Protein AF-A0A7C1BN19-F1 (afdb_monomer_lite)

Radius of gyration: 13.9 Å; chains: 1; bounding box: 36×31×37 Å

Structure (mmCIF, N/CA/C/O backbone):
data_AF-A0A7C1BN19-F1
#
_entry.id   AF-A0A7C1BN19-F1
#
loop_
_atom_site.group_PDB
_atom_site.id
_atom_site.type_symbol
_atom_site.label_atom_id
_atom_site.label_alt_id
_atom_site.label_comp_id
_atom_site.label_asym_id
_atom_site.label_entity_id
_atom_site.label_seq_id
_atom_site.pdbx_PDB_ins_code
_atom_site.Cartn_x
_atom_site.Cartn_y
_atom_site.Cartn_z
_atom_site.occupancy
_atom_site.B_iso_or_equiv
_atom_site.auth_seq_id
_atom_site.auth_comp_id
_atom_site.auth_asym_id
_atom_site.auth_atom_id
_atom_site.pdbx_PDB_model_num
ATOM 1 N N . MET A 1 1 ? -19.139 8.145 21.903 1.00 88.00 1 MET A N 1
ATOM 2 C CA . MET A 1 1 ? -19.132 6.724 21.474 1.00 88.00 1 MET A CA 1
ATOM 3 C C . MET A 1 1 ? -17.906 6.469 20.615 1.00 88.00 1 MET A C 1
ATOM 5 O O . MET A 1 1 ? -17.614 7.304 19.768 1.00 88.00 1 MET A O 1
ATOM 9 N N . LYS A 1 2 ? -17.200 5.350 20.808 1.00 92.94 2 LYS A N 1
ATOM 10 C CA . LYS A 1 2 ? -16.120 4.931 19.899 1.00 92.94 2 LYS A CA 1
ATOM 11 C C . LYS A 1 2 ? -16.740 4.174 18.721 1.00 92.94 2 LYS A C 1
ATOM 13 O O . LYS A 1 2 ? -17.594 3.322 18.941 1.00 92.94 2 LYS A O 1
ATOM 18 N N . ARG A 1 3 ? -16.347 4.514 17.493 1.00 96.12 3 ARG A N 1
ATOM 19 C CA . ARG A 1 3 ? -16.803 3.862 16.255 1.00 96.12 3 ARG A CA 1
ATOM 20 C C . ARG A 1 3 ? -15.619 3.146 15.617 1.00 96.12 3 ARG A C 1
ATOM 22 O O . ARG A 1 3 ? -14.501 3.645 15.699 1.00 96.12 3 ARG A O 1
ATOM 29 N N . VAL A 1 4 ? -15.873 1.997 15.001 1.00 96.19 4 VAL A N 1
ATOM 30 C CA . VAL A 1 4 ? -14.849 1.182 14.340 1.00 96.19 4 VAL A CA 1
ATOM 31 C C . VAL A 1 4 ? -15.244 0.993 12.883 1.00 96.19 4 VAL A C 1
ATOM 33 O O . VAL A 1 4 ? -16.377 0.618 12.597 1.00 96.19 4 VAL A O 1
ATOM 36 N N . LEU A 1 5 ? -14.297 1.247 11.982 1.00 95.44 5 LEU A N 1
ATOM 37 C CA . LEU A 1 5 ? -14.380 0.899 10.568 1.00 95.44 5 LEU A CA 1
ATOM 38 C C . LEU A 1 5 ? -13.321 -0.170 10.287 1.00 95.44 5 LEU A C 1
ATOM 40 O O . LEU A 1 5 ? -12.140 0.063 10.537 1.00 95.44 5 LEU A O 1
ATOM 44 N N . CYS A 1 6 ? -13.739 -1.333 9.788 1.00 96.19 6 CYS A N 1
ATOM 45 C CA . CYS A 1 6 ? -12.842 -2.415 9.391 1.00 96.19 6 CYS A CA 1
ATOM 46 C C . CYS A 1 6 ? -12.939 -2.612 7.878 1.00 96.19 6 CYS A C 1
ATOM 48 O O . CYS A 1 6 ? -14.024 -2.856 7.356 1.00 96.19 6 CYS A O 1
ATOM 50 N N . VAL A 1 7 ? -11.805 -2.488 7.187 1.00 94.69 7 VAL A N 1
ATOM 51 C CA . VAL A 1 7 ? -11.698 -2.699 5.740 1.00 94.69 7 VAL A CA 1
ATOM 52 C C . VAL A 1 7 ? -10.814 -3.916 5.513 1.00 94.69 7 VAL A C 1
ATOM 54 O O . VAL A 1 7 ? -9.647 -3.916 5.902 1.00 94.69 7 VAL A O 1
ATOM 57 N N . ILE A 1 8 ? -11.376 -4.948 4.889 1.00 93.19 8 ILE A N 1
ATOM 58 C CA . ILE A 1 8 ? -10.653 -6.147 4.466 1.00 93.19 8 ILE A CA 1
ATOM 59 C C . ILE A 1 8 ? -10.617 -6.121 2.944 1.00 93.19 8 ILE A C 1
ATOM 61 O O . ILE A 1 8 ? -11.660 -6.036 2.301 1.00 93.19 8 ILE A O 1
ATOM 65 N N . VAL A 1 9 ? -9.414 -6.174 2.380 1.00 90.62 9 VAL A N 1
ATOM 66 C CA . VAL A 1 9 ? -9.207 -6.203 0.932 1.00 90.62 9 VAL A CA 1
ATOM 67 C C . VAL A 1 9 ? -8.694 -7.582 0.558 1.00 90.62 9 VAL A C 1
ATOM 69 O O . VAL A 1 9 ? -7.608 -7.976 0.987 1.00 90.62 9 VAL A O 1
ATOM 72 N N . ASP A 1 10 ? -9.483 -8.318 -0.218 1.00 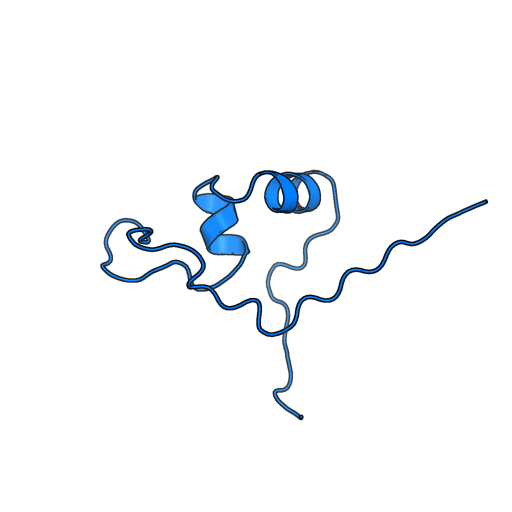88.94 10 ASP A N 1
ATOM 73 C CA . ASP A 1 10 ? -9.061 -9.610 -0.746 1.00 88.94 10 ASP A CA 1
ATOM 74 C C . ASP A 1 10 ? -8.028 -9.426 -1.867 1.00 88.94 10 ASP A C 1
ATOM 76 O O . ASP A 1 10 ? -8.100 -8.478 -2.650 1.00 88.94 10 ASP A O 1
ATOM 80 N N . ARG A 1 11 ? -7.050 -10.334 -1.922 1.00 83.25 11 ARG A N 1
ATOM 81 C CA . ARG A 1 11 ? -5.961 -10.361 -2.912 1.00 83.25 11 ARG A CA 1
ATOM 82 C C . ARG A 1 11 ? -5.288 -9.003 -3.138 1.00 83.25 11 ARG A C 1
ATOM 84 O O . ARG A 1 11 ? -5.071 -8.579 -4.269 1.00 83.25 11 ARG A O 1
ATOM 91 N N . LEU A 1 12 ? -4.886 -8.348 -2.050 1.00 87.06 12 LEU A N 1
ATOM 92 C CA . LEU A 1 12 ? -4.076 -7.127 -2.076 1.00 87.06 12 LEU A CA 1
ATOM 93 C C . LEU A 1 12 ? -2.620 -7.423 -2.530 1.00 87.06 12 LEU A C 1
ATOM 95 O O . LEU A 1 12 ? -1.669 -7.295 -1.760 1.00 87.06 12 LEU A O 1
ATOM 99 N N . THR A 1 13 ? -2.451 -7.882 -3.775 1.00 74.56 13 THR A N 1
ATOM 100 C CA . THR A 1 13 ? -1.181 -8.314 -4.399 1.00 74.56 13 THR A CA 1
ATOM 101 C C . THR A 1 13 ? -0.314 -7.135 -4.818 1.00 74.56 13 THR A C 1
ATOM 103 O O . THR A 1 13 ? -0.865 -6.141 -5.243 1.00 74.56 13 THR A O 1
ATOM 106 N N . GLY A 1 14 ? 1.014 -7.237 -4.837 1.00 73.44 14 GLY A N 1
ATOM 107 C CA . GLY A 1 14 ? 1.915 -6.130 -5.201 1.00 73.44 14 GLY A CA 1
ATOM 108 C C . GLY A 1 14 ? 1.890 -5.585 -6.635 1.00 73.44 14 GLY A C 1
ATOM 109 O O . GLY A 1 14 ? 2.709 -4.742 -6.952 1.00 73.44 14 GLY A O 1
ATOM 110 N N . HIS A 1 15 ? 1.018 -6.021 -7.536 1.00 82.12 15 HIS A N 1
ATOM 111 C CA . HIS A 1 15 ? 1.081 -5.613 -8.949 1.00 82.12 15 HIS A CA 1
ATOM 112 C C . HIS A 1 15 ? -0.114 -4.721 -9.309 1.00 82.12 15 HIS A C 1
ATOM 114 O O . HIS A 1 15 ? -0.977 -5.105 -10.088 1.00 82.12 15 HIS A O 1
ATOM 120 N N . TRP A 1 16 ? -0.215 -3.554 -8.670 1.0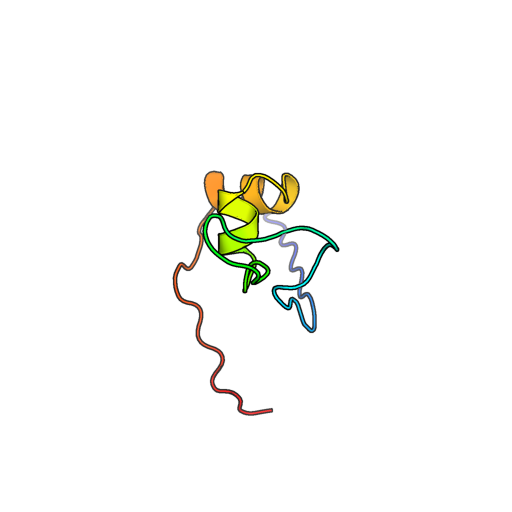0 85.19 16 TRP A N 1
ATOM 121 C CA . TRP A 1 16 ? -1.383 -2.664 -8.754 1.00 85.19 16 TRP A CA 1
ATOM 122 C C . TRP A 1 16 ? -1.431 -1.754 -9.981 1.00 85.19 16 TRP A C 1
ATOM 124 O O . TRP A 1 16 ? -2.504 -1.260 -10.311 1.00 85.19 16 TRP A O 1
ATOM 134 N N . ALA A 1 17 ? -0.294 -1.479 -10.618 1.00 84.06 17 ALA A N 1
ATOM 135 C CA . ALA A 1 17 ? -0.214 -0.523 -11.717 1.00 84.06 17 ALA A CA 1
ATOM 136 C C . ALA A 1 17 ? 0.837 -0.947 -12.743 1.00 84.06 17 ALA A C 1
ATOM 138 O O . ALA A 1 17 ? 1.957 -1.315 -12.378 1.00 84.06 17 ALA A O 1
ATOM 139 N N . GLU A 1 18 ? 0.470 -0.868 -14.021 1.00 85.88 18 GLU A N 1
ATOM 140 C CA . GLU A 1 18 ? 1.382 -1.112 -15.135 1.00 85.88 18 GLU A CA 1
ATOM 141 C C . GLU A 1 18 ? 2.515 -0.080 -15.157 1.00 85.88 18 GLU A C 1
ATOM 143 O O . GLU A 1 18 ? 2.335 1.087 -14.810 1.00 85.88 18 GLU A O 1
ATOM 148 N N . GLY A 1 19 ? 3.711 -0.525 -15.547 1.00 87.50 19 GLY A N 1
ATOM 149 C CA . GLY A 1 19 ? 4.888 0.339 -15.667 1.00 87.50 19 GLY A CA 1
ATOM 150 C C . GLY A 1 19 ? 5.539 0.754 -14.343 1.00 87.50 19 GLY A C 1
ATOM 151 O O . GLY A 1 19 ? 6.624 1.332 -14.373 1.00 87.50 19 GLY A O 1
ATOM 152 N N . VAL A 1 20 ? 4.951 0.431 -13.186 1.00 89.88 20 VAL A N 1
ATOM 153 C CA . VAL A 1 20 ? 5.573 0.699 -11.881 1.00 89.88 20 VAL A CA 1
ATOM 154 C C . VAL A 1 20 ? 6.583 -0.393 -11.550 1.00 89.88 20 VAL A C 1
ATOM 156 O O . VAL A 1 20 ? 6.225 -1.565 -11.432 1.00 89.88 20 VAL A O 1
ATOM 159 N N . LYS A 1 21 ? 7.839 0.007 -11.351 1.00 90.38 21 LYS A N 1
ATOM 160 C CA . LYS A 1 21 ? 8.965 -0.883 -11.053 1.00 90.38 21 LYS A CA 1
ATOM 161 C C . LYS A 1 21 ? 9.741 -0.397 -9.833 1.00 90.38 21 LYS A C 1
ATOM 163 O O . LYS A 1 21 ? 9.757 0.797 -9.538 1.00 90.38 21 LYS A O 1
ATOM 168 N N . ILE A 1 22 ? 10.382 -1.326 -9.129 1.00 88.44 22 ILE A N 1
ATOM 169 C CA . ILE A 1 22 ? 11.374 -1.000 -8.100 1.00 88.44 22 ILE A CA 1
ATOM 170 C C . ILE A 1 22 ? 12.656 -0.556 -8.811 1.00 88.44 22 ILE A C 1
ATOM 172 O O . ILE A 1 22 ? 13.109 -1.230 -9.737 1.00 88.44 22 ILE A O 1
ATOM 176 N N . GLU A 1 23 ? 13.240 0.557 -8.367 1.00 87.62 23 GLU A N 1
ATOM 177 C CA . GLU A 1 23 ? 14.487 1.094 -8.917 1.00 87.62 23 GLU A CA 1
ATOM 178 C C . GLU A 1 23 ? 15.593 0.025 -8.975 1.00 87.62 23 GLU A C 1
ATOM 180 O O . GLU A 1 23 ? 15.791 -0.745 -8.035 1.00 87.62 23 GLU A O 1
ATOM 185 N N . GLY A 1 24 ? 16.296 -0.043 -10.109 1.00 90.19 24 GLY A N 1
ATOM 186 C CA . GLY A 1 24 ? 17.345 -1.038 -10.346 1.00 90.19 24 GLY A CA 1
ATOM 187 C C . GLY A 1 24 ? 16.836 -2.441 -10.696 1.00 90.19 24 GLY A C 1
ATOM 188 O O . GLY A 1 24 ? 17.644 -3.362 -10.805 1.00 90.19 24 GLY A O 1
ATOM 189 N N . THR A 1 25 ? 15.525 -2.627 -10.889 1.00 89.00 25 THR A N 1
ATOM 190 C CA . THR A 1 25 ? 14.934 -3.911 -11.291 1.00 89.00 25 THR A CA 1
ATOM 191 C C . THR A 1 25 ? 13.852 -3.730 -12.357 1.00 89.00 25 THR A C 1
ATOM 193 O O . THR A 1 25 ? 13.257 -2.663 -12.488 1.00 89.00 25 THR A O 1
ATOM 196 N N . ASP A 1 26 ? 13.526 -4.811 -13.066 1.00 89.62 26 ASP A N 1
ATOM 197 C CA . ASP A 1 26 ? 12.330 -4.881 -13.916 1.00 89.62 26 ASP A CA 1
ATOM 198 C C . ASP A 1 26 ? 11.083 -5.382 -13.176 1.00 89.62 26 ASP A C 1
ATOM 200 O O . ASP A 1 26 ? 10.044 -5.634 -13.790 1.00 89.62 26 ASP A O 1
ATOM 204 N N . LEU A 1 27 ? 11.174 -5.526 -11.852 1.00 90.50 27 LEU A N 1
ATOM 205 C CA . LEU A 1 27 ? 10.123 -6.108 -11.036 1.00 90.50 27 LEU A CA 1
ATOM 206 C C . LEU A 1 27 ? 9.200 -5.018 -10.473 1.00 90.50 27 LEU A C 1
ATOM 208 O O . LEU A 1 27 ? 9.676 -3.973 -10.020 1.00 90.50 27 LEU A O 1
ATOM 212 N N . PRO A 1 28 ? 7.881 -5.257 -10.440 1.00 91.12 28 PRO A N 1
ATOM 213 C CA . PRO A 1 28 ? 6.963 -4.402 -9.703 1.00 91.12 28 PRO A CA 1
ATOM 214 C C . PRO A 1 28 ? 7.210 -4.503 -8.188 1.00 91.12 28 PRO A C 1
ATOM 216 O O . PRO A 1 28 ? 7.780 -5.490 -7.707 1.00 91.12 28 PRO A O 1
ATOM 219 N N . PRO A 1 29 ? 6.724 -3.527 -7.401 1.00 91.38 29 PRO A N 1
ATOM 220 C CA . PRO A 1 29 ? 6.598 -3.684 -5.957 1.00 91.38 29 PRO A CA 1
ATOM 221 C C . PRO A 1 29 ? 5.893 -5.001 -5.599 1.00 91.38 29 PRO A C 1
ATOM 223 O O . PRO A 1 29 ? 5.104 -5.536 -6.365 1.00 91.38 29 PRO A O 1
ATOM 226 N N . VAL A 1 30 ? 6.174 -5.571 -4.429 1.00 87.19 30 VAL A N 1
ATOM 227 C CA . VAL A 1 30 ? 5.583 -6.869 -4.039 1.00 87.19 30 VAL A CA 1
ATOM 228 C C . VAL A 1 30 ? 4.392 -6.730 -3.094 1.00 87.19 30 VAL A C 1
ATOM 230 O O . VAL A 1 30 ? 3.635 -7.680 -2.909 1.00 87.19 30 VAL A O 1
ATOM 233 N N . ASN A 1 31 ? 4.198 -5.552 -2.494 1.00 89.19 31 ASN A N 1
ATOM 234 C CA . ASN A 1 31 ? 3.125 -5.283 -1.539 1.00 89.19 31 ASN A CA 1
ATOM 235 C C . ASN A 1 31 ? 2.947 -3.772 -1.280 1.00 89.19 31 ASN A C 1
ATOM 237 O O . ASN A 1 31 ? 3.657 -2.932 -1.836 1.00 89.19 31 ASN A O 1
ATOM 241 N N . VAL A 1 32 ? 2.024 -3.455 -0.366 1.00 92.31 32 VAL A N 1
ATOM 242 C CA . VAL A 1 32 ? 1.705 -2.102 0.121 1.00 92.31 32 VAL A CA 1
ATOM 243 C C . VAL A 1 32 ? 2.945 -1.307 0.534 1.00 92.31 32 VAL A C 1
ATOM 245 O O . VAL A 1 32 ? 3.033 -0.120 0.233 1.00 92.31 32 VAL A O 1
ATOM 248 N N . ALA A 1 33 ? 3.919 -1.936 1.198 1.00 91.88 33 ALA A N 1
ATOM 249 C CA . ALA A 1 33 ? 5.099 -1.227 1.684 1.00 91.88 33 ALA A CA 1
ATOM 250 C C . ALA A 1 33 ? 5.984 -0.721 0.533 1.00 91.88 33 ALA A C 1
ATOM 252 O O . ALA A 1 33 ? 6.498 0.391 0.618 1.00 91.88 33 ALA A O 1
ATOM 253 N N . GLY A 1 34 ? 6.113 -1.487 -0.556 1.00 91.38 34 GLY A N 1
ATOM 254 C CA . GLY A 1 34 ? 6.869 -1.048 -1.733 1.00 91.38 34 GLY A CA 1
ATOM 255 C C . GLY A 1 34 ? 6.220 0.155 -2.424 1.00 91.38 34 GLY A C 1
ATOM 256 O O . GLY A 1 34 ? 6.881 1.152 -2.695 1.00 91.38 34 GLY A O 1
ATOM 257 N N . TYR A 1 35 ? 4.900 0.127 -2.623 1.00 93.50 35 TYR A N 1
ATOM 258 C CA . TYR A 1 35 ? 4.180 1.281 -3.180 1.00 93.50 35 TYR A CA 1
ATOM 259 C C . TYR A 1 35 ? 4.181 2.502 -2.261 1.00 93.50 35 TYR A C 1
ATOM 261 O O . TYR A 1 35 ? 4.186 3.634 -2.745 1.00 93.50 35 TYR A O 1
ATOM 269 N N . HIS A 1 36 ? 4.171 2.285 -0.946 1.00 93.81 36 HIS A N 1
ATOM 270 C CA . HIS A 1 36 ? 4.305 3.355 0.033 1.00 93.81 36 HIS A CA 1
ATOM 271 C C . HIS A 1 36 ? 5.657 4.071 -0.104 1.00 93.81 36 HIS A C 1
ATOM 273 O O . HIS A 1 36 ? 5.679 5.299 -0.149 1.00 93.81 36 HIS A O 1
ATOM 279 N N . GLN A 1 37 ? 6.758 3.323 -0.246 1.00 92.62 37 GLN A N 1
ATOM 280 C CA . GLN A 1 37 ? 8.100 3.885 -0.464 1.00 92.62 37 GLN A CA 1
ATOM 281 C C . GLN A 1 37 ? 8.200 4.688 -1.766 1.00 92.62 37 GLN A C 1
ATOM 283 O O . GLN A 1 37 ? 8.882 5.706 -1.802 1.00 92.62 37 GLN A O 1
ATOM 288 N N . LEU A 1 38 ? 7.478 4.266 -2.808 1.00 92.62 38 LEU A N 1
ATOM 289 C CA . LEU A 1 38 ? 7.389 4.990 -4.079 1.00 92.62 38 LEU A CA 1
ATOM 290 C C . LEU A 1 38 ? 6.421 6.189 -4.041 1.00 92.62 38 LEU A C 1
ATOM 292 O O . LEU A 1 38 ? 6.310 6.913 -5.026 1.00 92.62 38 LEU A O 1
ATOM 296 N N . GLY A 1 39 ? 5.685 6.402 -2.945 1.00 93.75 39 GLY A N 1
ATOM 297 C CA . GLY A 1 39 ? 4.735 7.513 -2.815 1.00 93.75 39 GLY A CA 1
ATOM 298 C C . GLY A 1 39 ? 3.453 7.373 -3.650 1.00 93.75 39 GLY A C 1
ATOM 299 O O . GLY A 1 39 ? 2.736 8.352 -3.834 1.00 93.75 39 GLY A O 1
ATOM 300 N N . LEU A 1 40 ? 3.129 6.170 -4.135 1.00 93.12 40 LEU A N 1
ATOM 301 C CA . LEU A 1 40 ? 2.071 5.955 -5.139 1.00 93.12 40 LEU A CA 1
ATOM 302 C C . LEU A 1 40 ? 0.679 5.665 -4.556 1.00 93.12 40 LEU A C 1
ATOM 304 O O . LEU A 1 40 ? -0.303 5.605 -5.290 1.00 93.12 40 LEU A O 1
ATOM 308 N N . ILE A 1 41 ? 0.573 5.480 -3.238 1.00 93.88 41 ILE A N 1
ATOM 309 C CA . ILE A 1 41 ? -0.683 5.142 -2.550 1.00 93.88 41 ILE A CA 1
ATOM 310 C C . ILE A 1 41 ? -1.018 6.138 -1.435 1.00 93.88 41 ILE A C 1
ATOM 312 O O . ILE A 1 41 ? -0.956 5.784 -0.259 1.00 93.88 41 ILE A O 1
ATOM 316 N N . PRO A 1 42 ? -1.406 7.384 -1.757 1.00 96.19 42 PRO A N 1
ATOM 317 C CA . PRO A 1 42 ? -1.517 8.468 -0.777 1.00 96.19 42 PRO A CA 1
ATOM 318 C C . PRO A 1 42 ? -2.427 8.139 0.417 1.00 96.19 42 PRO A C 1
ATOM 320 O O . PRO A 1 42 ? -2.072 8.437 1.556 1.00 96.19 42 PRO A O 1
ATOM 323 N N . ASN A 1 43 ? -3.546 7.444 0.193 1.00 95.88 43 ASN A N 1
ATOM 324 C CA . ASN A 1 43 ? -4.476 7.075 1.265 1.00 95.88 43 ASN A CA 1
ATOM 325 C C . ASN A 1 43 ? -3.902 6.004 2.207 1.00 95.88 43 ASN A C 1
ATOM 327 O O . ASN A 1 43 ? -3.981 6.145 3.425 1.00 95.88 43 ASN A O 1
ATOM 331 N N . PHE A 1 44 ? -3.279 4.950 1.668 1.00 94.75 44 PHE A N 1
ATOM 332 C CA . PHE A 1 44 ? -2.600 3.953 2.502 1.00 94.75 44 PHE A CA 1
ATOM 333 C C . PHE A 1 44 ? -1.369 4.551 3.188 1.00 94.75 44 PHE A C 1
ATOM 335 O O . PHE A 1 44 ? -1.159 4.301 4.370 1.00 94.75 44 PHE A O 1
ATOM 342 N N . SER A 1 45 ? -0.600 5.390 2.490 1.00 96.75 45 SER A N 1
ATOM 343 C CA . SER A 1 45 ? 0.536 6.117 3.058 1.00 96.75 45 SER A CA 1
ATOM 344 C C . SER A 1 45 ? 0.123 6.996 4.235 1.00 96.75 45 SER A C 1
ATOM 346 O O . SER A 1 45 ? 0.814 7.006 5.250 1.00 96.75 45 SER A O 1
ATOM 348 N N . TYR A 1 46 ? -1.021 7.682 4.150 1.00 98.06 46 TYR A N 1
ATOM 349 C CA . TYR A 1 46 ? -1.573 8.436 5.273 1.00 98.06 46 TYR A CA 1
ATOM 350 C C . TYR A 1 46 ? -1.831 7.533 6.489 1.00 98.06 46 TYR A C 1
ATOM 352 O O . TYR A 1 46 ? -1.396 7.866 7.591 1.00 98.06 46 TYR A O 1
ATOM 360 N N . LEU A 1 47 ? -2.473 6.376 6.292 1.00 96.56 47 LEU A N 1
ATOM 361 C CA . LEU A 1 47 ? -2.758 5.420 7.371 1.00 96.56 47 LEU A CA 1
ATOM 362 C C . LEU A 1 47 ? -1.483 4.816 7.978 1.00 96.56 47 LEU A C 1
ATOM 364 O O . LEU A 1 47 ? -1.415 4.639 9.191 1.00 96.56 47 LEU A O 1
ATOM 368 N N . ILE A 1 48 ? -0.472 4.525 7.155 1.00 95.94 48 ILE A N 1
ATOM 369 C CA . ILE A 1 48 ? 0.830 4.010 7.606 1.00 95.94 48 ILE A CA 1
ATOM 370 C C . ILE A 1 48 ? 1.563 5.061 8.448 1.00 95.94 48 ILE A C 1
ATOM 372 O O . ILE A 1 48 ? 2.069 4.735 9.518 1.00 95.94 48 ILE A O 1
ATOM 376 N N . ASN A 1 49 ? 1.595 6.315 7.988 1.00 97.06 49 ASN A N 1
ATOM 37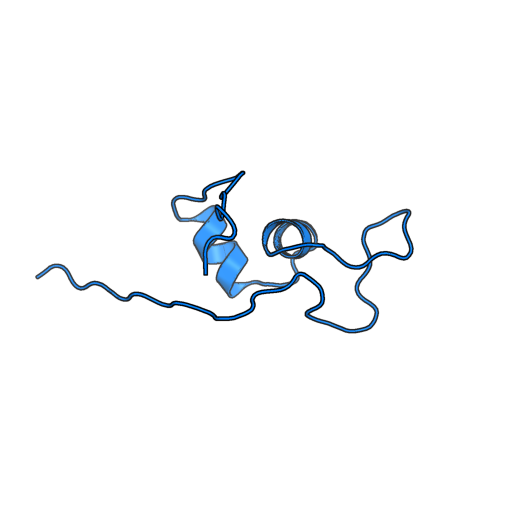7 C CA . ASN A 1 49 ? 2.343 7.393 8.639 1.00 97.06 49 ASN A CA 1
ATOM 378 C C . ASN A 1 49 ? 1.670 7.927 9.912 1.00 97.06 49 ASN A C 1
ATOM 380 O O . ASN A 1 49 ? 2.359 8.424 10.797 1.00 97.06 49 ASN A O 1
ATOM 384 N N . ASN A 1 50 ? 0.339 7.846 10.006 1.00 98.00 50 ASN A N 1
ATOM 385 C CA . ASN A 1 50 ? -0.437 8.398 11.126 1.00 98.00 50 ASN A CA 1
ATOM 386 C C . ASN A 1 50 ? -1.036 7.317 12.040 1.00 98.00 50 ASN A C 1
ATOM 388 O O . ASN A 1 50 ? -1.791 7.629 12.961 1.00 98.00 50 ASN A O 1
ATOM 392 N N . GLY A 1 51 ? -0.739 6.047 11.773 1.00 95.44 51 GLY A N 1
ATOM 393 C CA . GLY A 1 51 ? -1.305 4.905 12.476 1.00 95.44 51 GLY A CA 1
ATOM 394 C C . GLY A 1 51 ? -0.252 3.892 12.907 1.00 95.44 51 GLY A C 1
ATOM 395 O O . GLY A 1 51 ? 0.949 4.150 12.912 1.00 95.44 51 GLY A O 1
ATOM 396 N N . LEU A 1 52 ? -0.726 2.707 13.290 1.00 95.19 52 LEU A N 1
ATOM 397 C CA . LEU A 1 52 ? 0.133 1.583 13.635 1.00 95.19 52 LEU A CA 1
ATOM 398 C C . LEU A 1 52 ? 0.258 0.648 12.431 1.00 95.19 52 LEU A C 1
ATOM 400 O O . 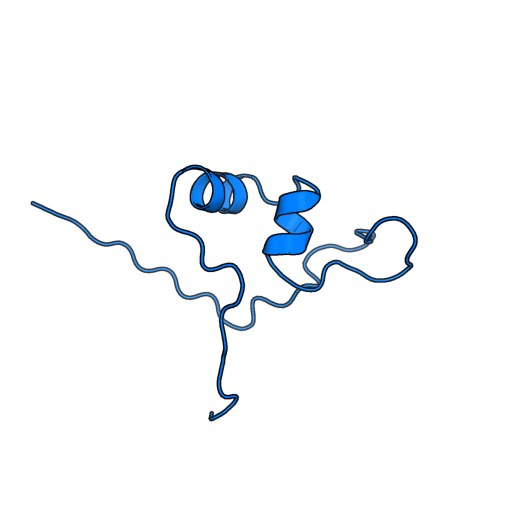LEU A 1 52 ? -0.725 0.051 11.993 1.00 95.19 52 LEU A O 1
ATOM 404 N N . TRP A 1 53 ? 1.477 0.508 11.915 1.00 94.94 53 TRP A N 1
ATOM 405 C CA . TRP A 1 53 ? 1.783 -0.362 10.783 1.00 94.94 53 TRP A CA 1
ATOM 406 C C . TRP A 1 53 ? 2.593 -1.587 11.210 1.00 94.94 53 TRP A C 1
ATOM 408 O O . TRP A 1 53 ? 3.631 -1.480 11.868 1.00 94.94 53 TRP A O 1
ATOM 418 N N . VAL A 1 54 ? 2.158 -2.768 10.774 1.00 92.75 54 VAL A N 1
ATOM 419 C CA . VAL A 1 54 ? 2.895 -4.017 10.980 1.00 92.75 54 VAL A CA 1
ATOM 420 C C . VAL A 1 54 ? 3.865 -4.213 9.818 1.00 92.75 54 VAL A C 1
ATOM 422 O O . VAL A 1 54 ? 3.455 -4.501 8.700 1.00 92.75 54 VAL A O 1
ATOM 425 N N . LYS A 1 55 ? 5.173 -4.095 10.079 1.00 87.38 55 LYS A N 1
ATOM 426 C CA . LYS A 1 55 ? 6.216 -4.180 9.035 1.00 87.38 55 LYS A CA 1
ATOM 427 C C . LYS A 1 55 ? 6.339 -5.560 8.374 1.00 87.38 55 LYS A C 1
ATOM 429 O O . LYS A 1 55 ? 6.772 -5.641 7.230 1.00 87.38 55 LYS A O 1
ATOM 434 N N . LYS A 1 56 ? 6.020 -6.637 9.096 1.00 85.50 56 LYS A N 1
ATOM 435 C CA . LYS A 1 56 ? 6.157 -8.030 8.634 1.00 85.50 56 LYS A CA 1
ATOM 436 C C . LYS A 1 56 ? 4.904 -8.840 8.993 1.00 85.50 56 LYS A C 1
ATOM 438 O O . LYS A 1 56 ? 4.950 -9.634 9.933 1.00 85.50 56 LYS A O 1
ATOM 443 N N . PRO A 1 57 ? 3.765 -8.603 8.319 1.00 85.12 57 PRO A N 1
ATOM 444 C CA . PRO A 1 57 ? 2.566 -9.397 8.543 1.00 85.12 57 PRO A CA 1
ATOM 445 C C . PRO A 1 57 ? 2.786 -10.813 7.993 1.00 85.12 57 PRO A C 1
ATOM 447 O O . PRO A 1 57 ? 3.357 -10.984 6.918 1.00 85.12 57 PRO A O 1
ATOM 450 N N . TRP A 1 58 ? 2.342 -11.831 8.729 1.00 79.75 58 TRP A N 1
ATOM 451 C CA . TRP A 1 58 ? 2.458 -13.229 8.318 1.00 79.75 58 TRP A CA 1
ATOM 452 C C . TRP A 1 58 ? 1.074 -13.833 8.105 1.00 79.75 58 TRP A C 1
ATOM 454 O O . TRP A 1 58 ? 0.281 -13.917 9.043 1.00 79.75 58 TRP A O 1
ATOM 464 N N . ASN A 1 59 ? 0.802 -14.294 6.885 1.00 76.75 59 ASN A N 1
ATOM 465 C CA . ASN A 1 59 ? -0.313 -15.195 6.623 1.00 76.75 59 ASN A CA 1
ATOM 466 C C . ASN A 1 59 ? 0.230 -16.632 6.653 1.00 76.75 59 ASN A C 1
ATOM 468 O O . ASN A 1 59 ? 1.179 -16.950 5.943 1.00 76.75 59 ASN A O 1
ATOM 472 N N . LYS A 1 60 ? -0.364 -17.506 7.478 1.00 81.25 60 LYS A N 1
ATOM 473 C CA . LYS A 1 60 ? 0.047 -18.916 7.596 1.00 81.25 60 LYS A CA 1
ATOM 474 C C . LYS A 1 60 ? -0.290 -19.765 6.362 1.00 81.25 60 LYS A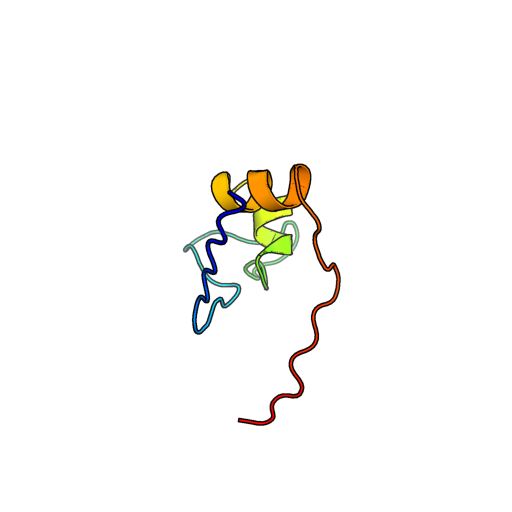 C 1
ATOM 476 O O . LYS A 1 60 ? 0.031 -20.948 6.372 1.00 81.25 60 LYS A O 1
ATOM 481 N N . GLY A 1 61 ? -0.958 -19.206 5.349 1.00 71.00 61 GLY A N 1
ATOM 482 C CA . GLY A 1 61 ? -1.297 -19.911 4.109 1.00 71.00 61 GLY A CA 1
ATOM 483 C C . GLY A 1 61 ? -2.270 -21.075 4.305 1.00 71.00 61 GLY A C 1
ATOM 484 O O . GLY A 1 61 ? -2.426 -21.895 3.410 1.00 71.00 61 GLY A O 1
ATOM 485 N N . ARG A 1 62 ? -2.910 -21.164 5.477 1.00 68.00 62 ARG A N 1
ATOM 486 C CA . ARG A 1 62 ? -4.004 -22.100 5.730 1.00 68.00 62 ARG A CA 1
ATOM 487 C C . ARG A 1 62 ? -5.285 -21.408 5.279 1.00 68.00 62 ARG A C 1
ATOM 489 O O . ARG A 1 62 ? -5.795 -20.570 6.021 1.00 68.00 62 ARG A O 1
ATOM 496 N N . MET A 1 63 ? -5.705 -21.681 4.046 1.00 53.69 6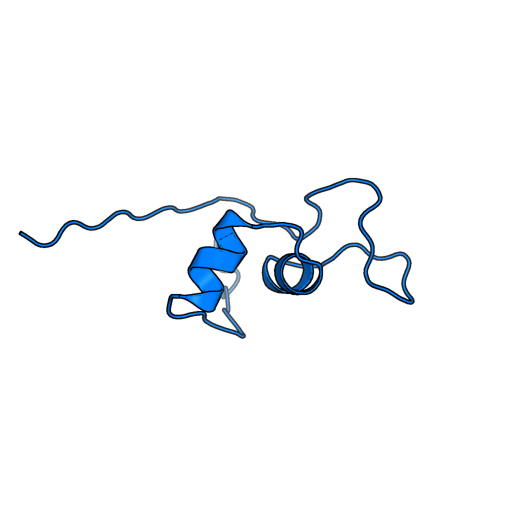3 MET A N 1
ATOM 497 C CA . MET A 1 63 ? -7.105 -21.509 3.650 1.00 53.69 63 MET A CA 1
ATOM 498 C C . MET A 1 63 ? -7.897 -22.724 4.115 1.00 53.69 63 MET A C 1
ATOM 500 O O . MET A 1 63 ? -7.330 -23.839 4.037 1.00 53.69 63 MET A O 1
#

Secondary structure (DSSP, 8-state):
---------TT--S--STT---TTSSPPP-SHHHHHHTT--HHHHHHHHHS---SS-------

Sequence (63 aa):
MKRVLCVIVDRLTGHWAEGVKIEGTDLPPVNVAGYHQLGLIPNFSYLINNGLWVKKPWNKGRM

Foldseek 3Di:
DDDDDDDDDPPQFQPPDPPADDPPDPHGGGGPVSCLVVVNCVVVVCCVVVHDDDPDDDDPPDD

pLDDT: mean 89.12, std 7.99, range [53.69, 98.06]